Protein AF-A0A7J8DWG4-F1 (afdb_monomer_lite)

Sequence (152 aa):
MSLHNLVHSFLNGTNALPHSAANDPIFVVLHCFTDAIFDEWMKRFNPSVDAWPQELAPIGHNRMYNMVPFFPPVTNEEFFLTADQLGYSYVIDLPVEETPSWNTTLSVVMGMLVALIGLLVLLAFLQYRRLRKGYAPLMETHLSNKRYTEEA

Radius of gyration: 36.72 Å; chains: 1; bounding box: 81×75×96 Å

Foldseek 3Di:
DDQLQVVQVVVVPLLNDPVRNVVDVVVVVSVVVVVQVLLVVCVVPVDDLVVFAQDDDPPQRHQQHFRPPDPPTDGNVNVSDHVVVVPDHDPDDDDDPPPDVVVVVVVVVVVVVVVVVVVVVVVVVVVVVVVVVPDPDPPPPPPDPDDPDDDD

Structure (mmCIF, N/CA/C/O backbone):
data_AF-A0A7J8DWG4-F1
#
_entry.id   AF-A0A7J8DWG4-F1
#
loop_
_atom_site.group_PDB
_atom_site.id
_atom_site.type_symbol
_atom_site.label_atom_id
_atom_site.label_alt_id
_atom_site.label_comp_id
_atom_site.label_asym_id
_atom_site.label_entity_id
_atom_site.label_seq_id
_atom_site.pdbx_PDB_ins_code
_atom_site.Cartn_x
_atom_site.Cartn_y
_atom_site.Cartn_z
_atom_site.occupancy
_atom_site.B_iso_or_equiv
_atom_site.auth_seq_id
_atom_site.auth_comp_id
_atom_site.auth_asym_id
_atom_site.auth_atom_id
_atom_site.pdbx_PDB_model_num
ATOM 1 N N . MET A 1 1 ? 13.701 1.888 11.913 1.00 73.31 1 MET A N 1
ATOM 2 C CA . MET A 1 1 ? 13.154 1.318 10.660 1.00 73.31 1 MET A CA 1
ATOM 3 C C . MET A 1 1 ? 12.320 0.104 11.021 1.00 73.31 1 MET A C 1
ATOM 5 O O . MET A 1 1 ? 12.714 -0.612 11.932 1.00 73.31 1 MET A O 1
ATOM 9 N N . SER A 1 2 ? 11.175 -0.096 10.373 1.00 94.06 2 SER A N 1
ATOM 10 C CA . SER A 1 2 ? 10.258 -1.220 10.616 1.00 94.06 2 SER A CA 1
ATOM 11 C C . SER A 1 2 ? 9.744 -1.788 9.287 1.00 94.06 2 SER A C 1
ATOM 13 O O . SER A 1 2 ? 9.888 -1.140 8.247 1.00 94.06 2 SER A O 1
ATOM 15 N N . LEU A 1 3 ? 9.162 -2.993 9.340 1.00 95.88 3 LEU A N 1
ATOM 16 C CA . LEU A 1 3 ? 8.475 -3.671 8.229 1.00 95.88 3 LEU A CA 1
ATOM 17 C C . LEU A 1 3 ? 9.277 -3.624 6.910 1.00 95.88 3 LEU A C 1
ATOM 19 O O . LEU A 1 3 ? 10.446 -4.001 6.906 1.00 95.88 3 LEU A O 1
ATOM 23 N N . HIS A 1 4 ? 8.672 -3.144 5.820 1.00 97.62 4 HIS A N 1
ATOM 24 C CA . HIS A 1 4 ? 9.258 -3.013 4.479 1.00 97.62 4 HIS A CA 1
ATOM 25 C C . HIS A 1 4 ? 10.699 -2.478 4.497 1.00 97.62 4 HIS A C 1
ATOM 27 O O . HIS A 1 4 ? 11.628 -3.131 4.023 1.00 97.62 4 HIS A O 1
ATOM 33 N N . ASN A 1 5 ? 10.914 -1.321 5.132 1.00 96.94 5 ASN A N 1
ATOM 34 C CA . ASN A 1 5 ? 12.228 -0.676 5.161 1.00 96.94 5 ASN A CA 1
ATOM 35 C C . ASN A 1 5 ? 13.254 -1.487 5.964 1.00 96.94 5 ASN A C 1
ATOM 37 O O . ASN A 1 5 ? 14.436 -1.477 5.633 1.00 96.94 5 ASN A O 1
ATOM 41 N N . LEU A 1 6 ? 12.818 -2.195 7.014 1.00 97.50 6 LEU A N 1
ATOM 42 C CA . LEU A 1 6 ? 13.707 -3.065 7.783 1.00 97.50 6 LEU A CA 1
ATOM 43 C C . LEU A 1 6 ? 14.186 -4.252 6.942 1.00 97.50 6 LEU A C 1
ATOM 45 O O . LEU A 1 6 ? 15.366 -4.578 7.021 1.00 97.50 6 LEU A O 1
ATOM 49 N N . VAL A 1 7 ? 13.316 -4.865 6.132 1.00 97.31 7 VAL A N 1
ATOM 50 C CA . VAL A 1 7 ? 13.717 -5.989 5.269 1.00 97.31 7 VAL A CA 1
ATOM 51 C C . VAL A 1 7 ? 14.736 -5.532 4.224 1.00 97.31 7 VAL A C 1
ATOM 53 O O . VAL A 1 7 ? 15.788 -6.159 4.106 1.00 97.31 7 VAL A O 1
ATOM 56 N N . HIS A 1 8 ? 14.492 -4.398 3.557 1.00 97.75 8 HIS A N 1
ATOM 57 C CA . HIS A 1 8 ? 15.475 -3.793 2.648 1.00 97.75 8 HIS A CA 1
ATOM 58 C C . HIS A 1 8 ? 16.841 -3.598 3.326 1.00 97.75 8 HIS A C 1
ATOM 60 O O . HIS A 1 8 ? 17.872 -3.990 2.780 1.00 97.75 8 HIS A O 1
ATOM 66 N N . SER A 1 9 ? 16.871 -3.032 4.539 1.00 96.31 9 SER A N 1
ATOM 67 C CA . SER A 1 9 ? 18.123 -2.827 5.283 1.00 96.31 9 SER A CA 1
ATOM 68 C C . SER A 1 9 ? 18.771 -4.117 5.778 1.00 96.31 9 SER A C 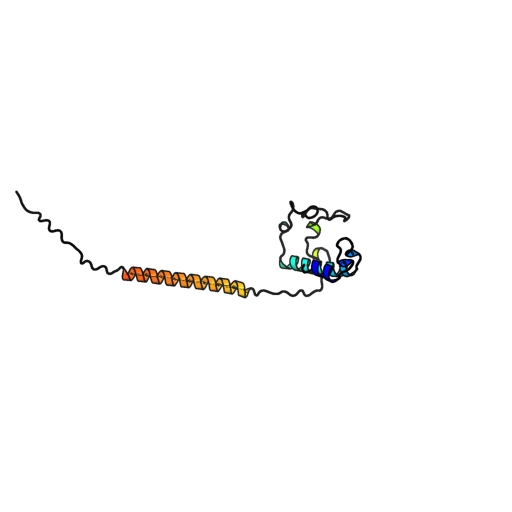1
ATOM 70 O O . SER A 1 9 ? 19.996 -4.199 5.806 1.00 96.31 9 SER A O 1
ATOM 72 N N . PHE A 1 10 ? 17.978 -5.120 6.159 1.00 96.81 10 PHE A N 1
ATOM 73 C CA . PHE A 1 10 ? 18.473 -6.406 6.652 1.00 96.81 10 PHE A CA 1
ATOM 74 C C . PHE A 1 10 ? 19.297 -7.146 5.594 1.00 96.81 10 PHE A C 1
ATOM 76 O O . PHE A 1 10 ? 20.321 -7.740 5.923 1.00 96.81 10 PHE A O 1
ATOM 83 N N . LEU A 1 11 ? 18.889 -7.061 4.325 1.00 95.88 11 LEU A N 1
ATOM 84 C CA . LEU A 1 11 ? 19.605 -7.684 3.209 1.00 95.88 11 LEU A CA 1
ATOM 85 C C . LEU A 1 11 ? 20.997 -7.073 2.978 1.00 95.88 11 LEU A C 1
ATOM 87 O O . LEU A 1 11 ? 21.849 -7.734 2.392 1.00 95.88 11 LEU A O 1
ATOM 91 N N . ASN A 1 12 ? 21.232 -5.844 3.461 1.00 93.19 12 ASN A N 1
ATOM 92 C CA . ASN A 1 12 ? 22.542 -5.187 3.520 1.00 93.19 12 ASN A CA 1
ATOM 93 C C . ASN A 1 12 ? 23.374 -5.338 2.226 1.00 93.19 12 ASN A C 1
ATOM 95 O O . ASN A 1 12 ? 24.512 -5.807 2.233 1.00 93.19 12 ASN A O 1
ATOM 99 N N . GLY A 1 13 ? 22.773 -4.955 1.100 1.00 93.94 13 GLY A N 1
ATOM 100 C CA . GLY A 1 13 ? 23.355 -5.078 -0.234 1.00 93.94 13 GLY A CA 1
ATOM 101 C C . GLY A 1 13 ? 22.617 -4.201 -1.240 1.00 93.94 13 GLY A C 1
ATOM 102 O O . GLY A 1 13 ? 22.081 -3.155 -0.879 1.00 93.94 13 GLY A O 1
ATOM 103 N N . THR A 1 14 ? 22.541 -4.636 -2.497 1.00 96.38 14 THR A N 1
ATOM 104 C CA . THR A 1 14 ? 21.837 -3.909 -3.569 1.00 96.38 14 THR A CA 1
ATOM 105 C C . THR A 1 14 ? 20.384 -3.589 -3.197 1.00 96.38 14 THR A C 1
ATOM 107 O O . THR A 1 14 ? 19.915 -2.481 -3.440 1.00 96.38 14 THR A O 1
ATOM 110 N N . ASN A 1 15 ? 19.706 -4.510 -2.505 1.00 96.19 15 ASN A N 1
ATOM 111 C CA 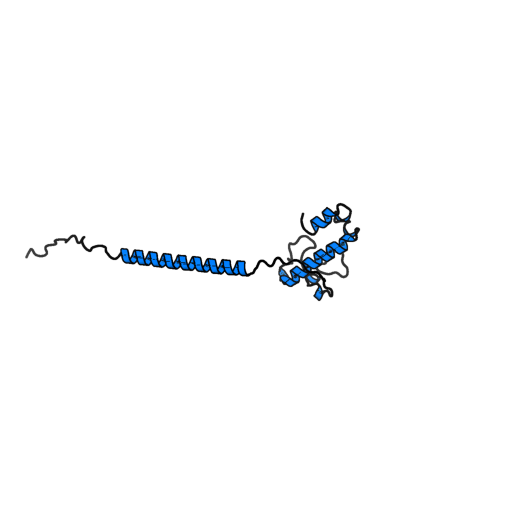. ASN A 1 15 ? 18.333 -4.340 -2.030 1.00 96.19 15 ASN A CA 1
ATOM 112 C C . ASN A 1 15 ? 18.155 -3.215 -0.981 1.00 96.19 15 ASN A C 1
ATOM 114 O O . ASN A 1 15 ? 17.068 -2.662 -0.851 1.00 96.19 15 ASN A O 1
ATOM 118 N N . ALA A 1 16 ? 19.218 -2.817 -0.272 1.00 96.38 16 ALA A N 1
ATOM 119 C CA . ALA A 1 16 ? 19.164 -1.751 0.733 1.00 96.38 16 ALA A CA 1
ATOM 120 C C . ALA A 1 16 ? 19.175 -0.334 0.126 1.00 96.38 16 ALA A C 1
ATOM 122 O O . ALA A 1 16 ? 18.946 0.647 0.837 1.00 96.38 16 ALA A O 1
ATOM 123 N N . LEU A 1 17 ? 19.458 -0.208 -1.175 1.00 97.25 17 LEU A N 1
ATOM 124 C CA . LEU A 1 17 ? 19.584 1.064 -1.879 1.00 97.25 17 LEU A CA 1
ATOM 125 C C . LEU A 1 17 ? 18.353 1.308 -2.770 1.00 97.25 17 LEU A C 1
ATOM 127 O O . LEU A 1 17 ? 18.179 0.591 -3.753 1.00 97.25 17 LEU A O 1
ATOM 131 N N . PRO A 1 18 ? 17.537 2.356 -2.532 1.00 96.19 18 PRO A N 1
ATOM 132 C CA . PRO A 1 18 ? 16.275 2.553 -3.259 1.00 96.19 18 PRO A CA 1
ATOM 133 C C . PRO A 1 18 ? 16.396 2.578 -4.791 1.00 96.19 18 PRO A C 1
ATOM 135 O O . PRO A 1 18 ? 15.523 2.085 -5.491 1.00 96.19 18 PRO A O 1
ATOM 138 N N . HIS A 1 19 ? 17.494 3.120 -5.326 1.00 97.00 19 HIS A N 1
ATOM 139 C CA . HIS A 1 19 ? 17.715 3.253 -6.771 1.00 97.00 19 HIS A CA 1
ATOM 140 C C . HIS A 1 19 ? 18.166 1.955 -7.460 1.00 97.00 19 HIS A C 1
ATOM 142 O O . HIS A 1 19 ? 18.215 1.907 -8.686 1.00 97.00 19 HIS A O 1
ATOM 148 N N . SER A 1 20 ? 18.566 0.934 -6.701 1.00 97.62 20 SER A N 1
ATOM 149 C CA . SER A 1 20 ? 19.044 -0.337 -7.252 1.00 97.62 20 SER A CA 1
ATOM 150 C C . SER A 1 20 ? 18.357 -1.553 -6.646 1.00 97.62 20 SER A C 1
ATOM 152 O O . SER A 1 20 ? 18.611 -2.660 -7.109 1.00 97.62 20 SER A O 1
ATOM 154 N N . ALA A 1 21 ? 17.445 -1.368 -5.688 1.00 98.12 21 ALA A N 1
ATOM 155 C CA . ALA A 1 21 ? 16.841 -2.465 -4.948 1.00 98.12 21 ALA A CA 1
ATOM 156 C C . ALA A 1 21 ? 16.169 -3.510 -5.848 1.00 98.12 21 ALA A C 1
ATOM 158 O O . ALA A 1 21 ? 16.337 -4.705 -5.622 1.00 98.12 21 ALA A O 1
ATOM 159 N N . ALA A 1 22 ? 15.506 -3.059 -6.915 1.00 97.69 22 ALA A N 1
ATOM 160 C CA . ALA A 1 22 ? 14.848 -3.917 -7.898 1.00 97.69 22 ALA A CA 1
ATOM 161 C C . ALA A 1 22 ? 15.802 -4.790 -8.743 1.00 97.69 22 ALA A C 1
ATOM 163 O O . ALA A 1 22 ? 15.336 -5.684 -9.444 1.00 97.69 22 ALA A O 1
ATOM 164 N N . ASN A 1 23 ? 17.124 -4.576 -8.677 1.00 98.12 23 ASN A N 1
ATOM 165 C CA . ASN A 1 23 ? 18.108 -5.461 -9.316 1.00 98.12 23 ASN A CA 1
ATOM 166 C C . ASN A 1 23 ? 18.300 -6.783 -8.551 1.00 98.12 23 ASN A C 1
ATOM 168 O O . ASN A 1 23 ? 18.871 -7.725 -9.097 1.00 98.12 23 ASN A O 1
ATOM 172 N N . ASP A 1 24 ? 17.864 -6.851 -7.291 1.00 98.12 24 ASP A N 1
ATOM 173 C CA . ASP A 1 24 ? 17.841 -8.078 -6.499 1.00 98.12 24 ASP A CA 1
ATOM 174 C C . ASP A 1 24 ? 16.444 -8.722 -6.606 1.00 98.12 24 ASP A C 1
ATOM 176 O O . ASP A 1 24 ? 15.460 -8.080 -6.232 1.00 98.12 24 ASP A O 1
ATOM 180 N N . PRO A 1 25 ? 16.309 -9.979 -7.076 1.00 97.62 25 PRO A N 1
ATOM 181 C CA . PRO A 1 25 ? 15.007 -10.624 -7.261 1.00 97.62 25 PRO A CA 1
ATOM 182 C C . PRO A 1 25 ? 14.193 -10.781 -5.967 1.00 97.62 25 PRO A C 1
ATOM 184 O O . PRO A 1 25 ? 12.971 -10.928 -6.040 1.00 97.62 25 PRO A O 1
ATOM 187 N N . ILE A 1 26 ? 14.820 -10.697 -4.785 1.00 97.94 26 ILE A N 1
ATOM 188 C CA . ILE A 1 26 ? 14.099 -10.666 -3.501 1.00 97.94 26 ILE A CA 1
ATOM 189 C C . ILE A 1 26 ? 13.140 -9.466 -3.436 1.00 97.94 26 ILE A C 1
ATOM 191 O O . ILE A 1 26 ? 12.101 -9.558 -2.782 1.00 97.94 26 ILE A O 1
ATOM 195 N N . PHE A 1 27 ? 13.426 -8.377 -4.163 1.00 98.50 27 PHE A N 1
ATOM 196 C CA . PHE A 1 27 ? 12.548 -7.212 -4.291 1.00 98.50 27 PHE A CA 1
ATOM 197 C C . PHE A 1 27 ? 11.122 -7.600 -4.689 1.00 98.50 27 PHE A C 1
ATOM 199 O O . PHE A 1 27 ? 10.169 -7.131 -4.076 1.00 98.50 27 PHE A O 1
ATOM 206 N N . VAL A 1 28 ? 10.968 -8.500 -5.666 1.00 98.44 28 VAL A N 1
ATOM 207 C CA . VAL A 1 28 ? 9.645 -8.918 -6.150 1.00 98.44 28 VAL A CA 1
ATOM 208 C C . VAL A 1 28 ? 8.867 -9.616 -5.039 1.00 98.44 28 VAL A C 1
ATOM 210 O O . VAL A 1 28 ? 7.737 -9.242 -4.752 1.00 98.44 28 VAL A O 1
ATOM 213 N N . VAL A 1 29 ? 9.486 -10.581 -4.355 1.00 97.94 29 VAL A N 1
ATOM 214 C CA . VAL A 1 29 ? 8.826 -11.339 -3.279 1.00 97.94 29 VAL A CA 1
ATOM 215 C C . VAL A 1 29 ? 8.483 -10.433 -2.094 1.00 97.94 29 VAL A C 1
ATOM 217 O O . VAL A 1 29 ? 7.386 -10.526 -1.542 1.00 97.94 29 VAL A O 1
ATOM 220 N N . LEU A 1 30 ? 9.388 -9.519 -1.731 1.00 98.06 30 LEU A N 1
ATOM 221 C CA . LEU A 1 30 ? 9.161 -8.535 -0.673 1.00 98.06 30 LEU A CA 1
ATOM 222 C C . LEU A 1 30 ? 7.982 -7.608 -0.998 1.00 98.06 30 LEU A C 1
ATOM 224 O O . LEU A 1 30 ? 7.125 -7.375 -0.140 1.00 98.06 30 LEU A O 1
ATOM 228 N N . HIS A 1 31 ? 7.912 -7.095 -2.227 1.00 98.50 31 HIS A N 1
ATOM 229 C CA . HIS A 1 31 ? 6.829 -6.202 -2.629 1.00 98.50 31 HIS A CA 1
ATOM 230 C C . HIS A 1 31 ? 5.500 -6.938 -2.831 1.00 98.50 31 HIS A C 1
ATOM 232 O O . HIS A 1 31 ? 4.476 -6.378 -2.462 1.00 98.50 31 HIS A O 1
ATOM 238 N N . CYS A 1 32 ? 5.492 -8.204 -3.268 1.00 98.25 32 CYS A N 1
ATOM 239 C CA . CYS A 1 32 ? 4.283 -9.038 -3.248 1.00 98.25 32 CYS A CA 1
ATOM 240 C C . CYS A 1 32 ? 3.755 -9.251 -1.820 1.00 98.25 32 CYS A C 1
ATOM 242 O O . CYS A 1 32 ? 2.557 -9.163 -1.586 1.00 98.25 32 CYS A O 1
ATOM 244 N N . PHE A 1 33 ? 4.631 -9.494 -0.838 1.00 97.94 33 PHE A N 1
ATOM 245 C CA . PHE A 1 33 ? 4.202 -9.615 0.560 1.00 97.94 33 PHE A CA 1
ATOM 246 C C . PHE A 1 33 ? 3.707 -8.277 1.135 1.00 97.94 33 PHE A C 1
ATOM 248 O O . PHE A 1 33 ? 2.745 -8.242 1.899 1.00 97.94 33 PHE A O 1
ATOM 255 N N . THR A 1 34 ? 4.338 -7.166 0.748 1.00 98.19 34 THR A N 1
ATOM 256 C CA . THR A 1 34 ? 3.884 -5.817 1.128 1.00 98.19 34 THR A CA 1
ATOM 257 C C . THR A 1 34 ? 2.504 -5.512 0.541 1.00 98.19 34 THR A C 1
ATOM 259 O O . THR A 1 34 ? 1.643 -4.995 1.248 1.00 98.19 34 THR A O 1
ATOM 262 N N . ASP A 1 35 ? 2.275 -5.887 -0.717 1.00 98.25 35 ASP A N 1
ATOM 263 C CA . ASP A 1 35 ? 0.982 -5.757 -1.386 1.00 98.25 35 ASP A CA 1
ATOM 264 C C . ASP A 1 35 ? -0.086 -6.672 -0.766 1.00 98.25 35 ASP A C 1
ATOM 266 O O . ASP A 1 35 ? -1.211 -6.239 -0.560 1.00 98.25 35 ASP A O 1
ATOM 270 N N . ALA A 1 36 ? 0.266 -7.889 -0.339 1.00 97.62 36 ALA A N 1
ATOM 271 C CA . ALA A 1 36 ? -0.659 -8.760 0.391 1.00 97.62 36 ALA A CA 1
ATOM 272 C C . ALA A 1 36 ? -1.138 -8.143 1.717 1.00 97.62 36 ALA A C 1
ATOM 274 O O . ALA A 1 36 ? -2.307 -8.266 2.078 1.00 97.62 36 ALA A O 1
ATOM 275 N N . ILE A 1 37 ? -0.253 -7.444 2.439 1.00 97.06 37 ILE A N 1
ATOM 276 C CA . ILE A 1 37 ? -0.635 -6.686 3.641 1.00 97.06 37 ILE A CA 1
ATOM 277 C C . ILE A 1 37 ? -1.563 -5.519 3.274 1.00 97.06 37 ILE A C 1
ATOM 279 O O . ILE A 1 37 ? -2.518 -5.251 4.005 1.00 97.06 37 ILE A O 1
ATOM 283 N N . PHE A 1 38 ? -1.291 -4.825 2.165 1.00 96.88 38 PHE A N 1
ATOM 284 C CA . PHE A 1 38 ? -2.137 -3.737 1.677 1.00 96.88 38 PHE A CA 1
ATOM 285 C C . PHE A 1 38 ? -3.534 -4.233 1.272 1.00 96.88 38 PHE A C 1
ATOM 287 O O . PHE A 1 38 ? -4.525 -3.666 1.725 1.00 96.88 38 PHE A O 1
ATOM 294 N N . ASP A 1 39 ? -3.627 -5.331 0.524 1.00 97.56 39 ASP A N 1
ATOM 295 C CA . ASP A 1 39 ? -4.887 -5.973 0.135 1.00 97.56 39 ASP A CA 1
ATOM 296 C C . ASP A 1 39 ? -5.705 -6.425 1.357 1.00 97.56 39 ASP A C 1
ATOM 298 O O . ASP A 1 39 ? -6.900 -6.144 1.462 1.00 97.56 39 ASP A O 1
ATOM 302 N N . GLU A 1 40 ? -5.060 -7.046 2.348 1.00 96.06 40 GLU A N 1
ATOM 303 C CA . GLU A 1 40 ? -5.718 -7.408 3.607 1.00 96.06 40 GLU A CA 1
ATOM 304 C C . GLU A 1 40 ? -6.215 -6.182 4.382 1.00 96.06 40 GLU A C 1
ATOM 306 O O . GLU A 1 40 ? -7.308 -6.205 4.952 1.00 96.06 40 GLU A O 1
ATOM 311 N N . TRP A 1 41 ? -5.462 -5.080 4.382 1.00 95.38 41 TRP A N 1
ATOM 312 C CA . TRP A 1 41 ? -5.924 -3.819 4.960 1.00 95.38 41 TRP A CA 1
ATOM 313 C C . TRP A 1 41 ? -7.136 -3.256 4.199 1.00 95.38 41 TRP A C 1
ATOM 315 O O . TRP A 1 41 ? -8.132 -2.893 4.832 1.00 95.38 41 TRP A O 1
ATOM 325 N N . MET A 1 42 ? -7.104 -3.255 2.865 1.00 95.75 42 MET A N 1
ATOM 326 C CA . MET A 1 42 ? -8.223 -2.815 2.024 1.00 95.75 42 MET A CA 1
ATOM 327 C C . MET A 1 42 ? -9.492 -3.623 2.321 1.00 95.75 42 MET A C 1
ATOM 329 O O . MET A 1 42 ? -10.544 -3.038 2.583 1.00 95.75 42 MET A O 1
ATOM 333 N N . LYS A 1 43 ? -9.389 -4.956 2.382 1.00 94.75 43 LYS A N 1
ATOM 334 C CA . LYS A 1 43 ? -10.513 -5.858 2.692 1.00 94.75 43 LYS A CA 1
ATOM 335 C C . LYS A 1 43 ? -11.079 -5.651 4.096 1.00 94.75 43 LYS A C 1
ATOM 337 O O . LYS A 1 43 ? -12.295 -5.681 4.279 1.00 94.75 43 LYS A O 1
ATOM 342 N N . ARG A 1 44 ? -10.214 -5.451 5.095 1.00 93.75 44 ARG A N 1
ATOM 343 C CA . ARG A 1 44 ? -10.628 -5.311 6.504 1.00 93.75 44 ARG A CA 1
ATOM 344 C C . ARG A 1 44 ? -11.278 -3.970 6.799 1.00 93.75 44 ARG A C 1
ATOM 346 O O . ARG A 1 44 ? -12.234 -3.917 7.569 1.00 93.75 44 ARG A O 1
ATOM 353 N N . PHE A 1 45 ? -10.730 -2.894 6.245 1.00 94.31 45 PHE A N 1
ATOM 354 C CA . PHE A 1 45 ? -11.135 -1.539 6.611 1.00 94.31 45 PHE A CA 1
ATOM 355 C C . PHE A 1 45 ? -12.046 -0.878 5.582 1.00 94.31 45 PHE A C 1
ATOM 357 O O . PHE A 1 45 ? -12.729 0.075 5.951 1.00 94.31 45 PHE A O 1
ATOM 364 N N . ASN A 1 46 ? -12.075 -1.374 4.338 1.00 94.81 46 ASN A N 1
ATOM 365 C CA . ASN A 1 46 ? -12.838 -0.809 3.223 1.00 94.81 46 ASN A CA 1
ATOM 366 C C . ASN A 1 46 ? -12.790 0.734 3.220 1.00 94.81 46 ASN A C 1
ATOM 368 O O . ASN A 1 46 ? -13.819 1.395 3.413 1.00 94.81 46 ASN A O 1
ATOM 372 N N . PRO A 1 47 ? -11.580 1.316 3.141 1.00 95.44 47 PRO A N 1
ATOM 373 C CA . PRO A 1 47 ? -11.387 2.748 3.314 1.00 95.44 47 PRO A CA 1
ATOM 374 C C . PRO A 1 47 ? -12.175 3.536 2.266 1.00 95.44 47 PRO A C 1
ATOM 376 O O . PRO A 1 47 ? -12.261 3.149 1.103 1.00 95.44 47 PRO A O 1
ATOM 379 N N . SER A 1 48 ? -12.700 4.697 2.664 1.00 93.50 48 SER A N 1
ATOM 380 C CA . SER A 1 48 ? -13.187 5.664 1.679 1.00 93.50 48 SER A CA 1
ATOM 381 C C . SER A 1 48 ? -12.033 6.095 0.778 1.00 93.50 48 SER A C 1
ATOM 383 O O . SER A 1 48 ? -10.906 6.274 1.242 1.00 93.50 48 SER A O 1
ATOM 385 N N . VAL A 1 49 ? -12.335 6.354 -0.490 1.00 89.00 49 VAL A N 1
ATOM 386 C CA . VAL A 1 49 ? -11.388 6.890 -1.474 1.00 89.00 49 VAL A CA 1
ATOM 387 C C . VAL A 1 49 ? -10.797 8.233 -1.009 1.00 89.00 49 VAL A C 1
ATOM 389 O O . VAL A 1 49 ? -9.674 8.585 -1.368 1.00 89.00 49 VAL A O 1
ATOM 392 N N . ASP A 1 50 ? -11.502 8.968 -0.143 1.00 91.00 50 ASP A N 1
ATOM 393 C CA . ASP A 1 50 ? -11.031 10.221 0.471 1.00 91.00 50 ASP A CA 1
ATOM 394 C C . ASP A 1 50 ? -9.974 10.031 1.568 1.00 91.00 50 ASP A C 1
ATOM 396 O O . ASP A 1 50 ? -9.380 11.007 2.025 1.00 91.00 50 ASP A O 1
ATOM 400 N N . ALA A 1 51 ? -9.690 8.789 1.975 1.00 91.31 51 ALA A N 1
ATOM 401 C CA . ALA A 1 51 ? -8.532 8.491 2.816 1.00 91.31 51 ALA A CA 1
ATOM 402 C C . ALA A 1 51 ? -7.208 8.796 2.088 1.00 91.31 51 ALA A C 1
ATOM 404 O O . ALA A 1 51 ? -6.200 9.066 2.744 1.00 91.31 51 ALA A O 1
ATOM 405 N N . TRP A 1 52 ? -7.213 8.792 0.747 1.00 94.75 52 TRP A N 1
ATOM 406 C CA . TRP A 1 52 ? -6.091 9.238 -0.074 1.00 94.75 52 TRP A CA 1
ATOM 407 C C . TRP A 1 52 ? -6.281 10.711 -0.474 1.00 94.75 52 TRP A C 1
ATOM 409 O O . TRP A 1 52 ? -7.234 11.033 -1.189 1.00 94.75 52 TRP A O 1
ATOM 419 N N . PRO A 1 53 ? -5.380 11.630 -0.072 1.00 96.31 53 PRO A N 1
ATOM 420 C CA . PRO A 1 53 ? -5.514 13.046 -0.397 1.00 96.31 53 PRO A CA 1
ATOM 421 C C . PRO A 1 53 ? -5.465 13.310 -1.909 1.00 96.31 53 PRO A C 1
ATOM 423 O O . PRO A 1 53 ? -4.561 12.866 -2.623 1.00 96.31 53 PRO A O 1
ATOM 426 N N . GLN A 1 54 ? -6.423 14.099 -2.393 1.00 96.25 54 GLN A N 1
ATOM 427 C CA . GLN A 1 54 ? -6.468 14.555 -3.783 1.00 96.25 54 GLN A CA 1
ATOM 428 C C . GLN A 1 54 ? -5.461 15.677 -4.083 1.00 96.25 54 GLN A C 1
ATOM 430 O O . GLN A 1 54 ? -5.071 15.867 -5.235 1.00 96.25 54 GLN A O 1
ATOM 435 N N . GLU A 1 55 ? -5.018 16.407 -3.065 1.00 96.56 55 GLU A N 1
ATOM 436 C CA . GLU A 1 55 ? -4.072 17.512 -3.186 1.00 96.56 55 GLU A CA 1
ATOM 437 C C . GLU A 1 55 ? -3.186 17.629 -1.942 1.00 96.56 55 GLU A C 1
ATOM 439 O O . GLU A 1 55 ? -3.442 16.992 -0.922 1.00 96.56 55 GLU A O 1
ATOM 444 N N . LEU A 1 56 ? -2.138 18.454 -2.038 1.00 96.75 56 LEU A N 1
ATOM 445 C CA . LEU A 1 56 ? -1.181 18.743 -0.961 1.00 96.75 56 LEU A CA 1
ATOM 446 C C . LEU A 1 56 ? -0.355 17.540 -0.461 1.00 96.75 56 LEU A C 1
ATOM 448 O O . LEU A 1 56 ? 0.383 17.680 0.515 1.00 96.75 56 LEU A O 1
ATOM 452 N N . ALA A 1 57 ? -0.402 16.389 -1.138 1.00 97.38 57 ALA A N 1
ATOM 453 C CA . ALA A 1 57 ? 0.591 15.341 -0.939 1.00 97.38 57 ALA A CA 1
ATOM 454 C C . ALA A 1 57 ? 1.930 15.757 -1.585 1.00 97.38 57 ALA A C 1
ATOM 456 O O . ALA A 1 57 ? 1.966 16.646 -2.448 1.00 97.38 57 ALA A O 1
ATOM 457 N N . PRO A 1 58 ? 3.054 15.120 -1.210 1.00 98.25 58 PRO A N 1
ATOM 458 C CA . PRO A 1 58 ? 4.302 15.267 -1.948 1.00 98.25 58 PRO A CA 1
ATOM 459 C C . PRO A 1 58 ? 4.098 15.023 -3.451 1.00 98.25 58 PRO A C 1
ATOM 461 O O . PRO A 1 58 ? 3.225 14.255 -3.860 1.00 98.25 58 PRO A O 1
ATOM 464 N N . ILE A 1 59 ? 4.913 15.665 -4.289 1.00 97.94 59 ILE A N 1
ATOM 465 C CA . ILE A 1 59 ? 4.808 15.537 -5.749 1.00 97.94 59 ILE A CA 1
ATOM 466 C C . ILE A 1 59 ? 4.748 14.058 -6.179 1.00 97.94 59 ILE A C 1
ATOM 468 O O . ILE A 1 59 ? 5.488 13.220 -5.664 1.00 97.94 59 ILE A O 1
ATOM 472 N N . GLY A 1 60 ? 3.818 13.731 -7.081 1.00 97.25 60 GLY A N 1
ATOM 473 C CA . GLY A 1 60 ? 3.562 12.361 -7.544 1.00 97.25 60 GLY A CA 1
ATOM 474 C C . GLY A 1 60 ? 2.648 11.509 -6.650 1.00 97.25 60 GLY A C 1
ATOM 475 O O . GLY A 1 60 ? 2.249 10.433 -7.079 1.00 97.25 60 GLY A O 1
ATOM 476 N N . HIS A 1 61 ? 2.273 11.976 -5.452 1.00 98.06 61 HIS A N 1
ATOM 477 C CA . HIS A 1 61 ? 1.533 11.166 -4.473 1.00 98.06 61 HIS A CA 1
ATOM 478 C C . HIS A 1 61 ? 0.060 11.559 -4.298 1.00 98.06 61 HIS A C 1
ATOM 480 O O . HIS A 1 61 ? -0.629 10.925 -3.500 1.00 98.06 61 HIS A O 1
ATOM 486 N N . ASN A 1 62 ? -0.460 12.583 -4.992 1.00 97.94 62 ASN A N 1
ATOM 487 C CA . ASN A 1 62 ? -1.900 12.839 -4.897 1.00 97.94 62 ASN A CA 1
ATOM 488 C C . ASN A 1 62 ? -2.684 11.708 -5.574 1.00 97.94 62 ASN A C 1
ATOM 490 O O . ASN A 1 62 ? -2.237 11.152 -6.579 1.00 97.94 62 ASN A O 1
ATOM 494 N N . ARG A 1 63 ? -3.898 11.450 -5.089 1.00 97.50 63 ARG A N 1
ATOM 495 C CA . ARG A 1 63 ? -4.806 10.411 -5.598 1.00 97.50 63 ARG A CA 1
ATOM 496 C C . ARG A 1 63 ? -4.964 10.398 -7.129 1.00 97.50 63 ARG A C 1
ATOM 498 O O . ARG A 1 63 ? -4.950 9.340 -7.742 1.00 97.50 63 ARG A O 1
ATOM 505 N N . MET A 1 64 ? -5.040 11.574 -7.756 1.00 97.69 64 MET A N 1
ATOM 506 C CA . MET A 1 64 ? -5.255 11.705 -9.207 1.00 97.69 64 MET A CA 1
ATOM 507 C C . MET A 1 64 ? -3.963 11.846 -10.030 1.00 97.69 64 MET A C 1
ATOM 509 O O . MET A 1 64 ? -4.029 12.121 -11.227 1.00 97.69 64 MET A O 1
ATOM 513 N N . TYR A 1 65 ? -2.777 11.728 -9.420 1.00 97.94 65 TYR A N 1
ATOM 514 C CA . TYR A 1 65 ? -1.528 11.744 -10.188 1.00 97.94 65 TYR A CA 1
ATOM 515 C C . TYR A 1 65 ? -1.363 10.440 -10.959 1.00 97.94 65 TYR A C 1
ATOM 517 O O . TYR A 1 65 ? -1.560 9.362 -10.402 1.00 97.94 65 TYR A O 1
ATOM 525 N N . ASN A 1 66 ? -0.910 10.553 -12.209 1.00 98.50 66 ASN A N 1
ATOM 526 C CA . ASN A 1 66 ? -0.394 9.408 -12.942 1.00 98.50 66 ASN A CA 1
ATOM 527 C C . ASN A 1 66 ? 0.887 8.910 -12.266 1.00 98.50 66 ASN A C 1
ATOM 529 O O . ASN A 1 66 ? 1.816 9.696 -12.046 1.00 98.50 66 ASN A O 1
ATOM 533 N N . MET A 1 67 ? 0.949 7.617 -11.966 1.00 98.25 67 MET A N 1
ATOM 534 C CA . MET A 1 67 ? 2.130 6.977 -11.405 1.00 98.25 67 MET A CA 1
ATOM 535 C C . MET A 1 67 ? 3.260 6.978 -12.438 1.00 98.25 67 MET A C 1
ATOM 537 O O . MET A 1 67 ? 3.179 6.368 -13.505 1.00 98.25 67 MET A O 1
ATOM 541 N N . VAL A 1 68 ? 4.337 7.691 -12.125 1.00 97.81 68 VAL A N 1
ATOM 542 C CA . VAL A 1 68 ? 5.494 7.823 -13.013 1.00 97.81 68 VAL A CA 1
ATOM 543 C C . VAL A 1 68 ? 6.400 6.593 -12.869 1.00 97.81 68 VAL A C 1
ATOM 545 O O . VAL A 1 68 ? 6.690 6.212 -11.736 1.00 97.81 68 VAL A O 1
ATOM 548 N N . PRO A 1 69 ? 6.934 6.012 -13.963 1.00 97.50 69 PRO A N 1
ATOM 549 C CA . PRO A 1 69 ? 6.794 6.397 -15.373 1.00 97.50 69 PRO A CA 1
ATOM 550 C C . PRO A 1 69 ? 5.896 5.437 -16.185 1.00 97.50 69 PRO A C 1
ATOM 552 O O . PRO A 1 69 ? 6.229 5.120 -17.327 1.00 97.50 69 PRO A O 1
ATOM 555 N N . PHE A 1 70 ? 4.803 4.920 -15.617 1.00 98.00 70 PHE A N 1
ATOM 556 C CA . PHE A 1 70 ? 3.989 3.908 -16.300 1.00 98.00 70 PHE A CA 1
ATOM 557 C C . PHE A 1 70 ? 3.295 4.445 -17.565 1.00 98.00 70 PHE A C 1
ATOM 559 O O . PHE A 1 70 ? 2.935 5.622 -17.654 1.00 98.00 70 PHE A O 1
ATOM 566 N N . PHE A 1 71 ? 3.118 3.560 -18.555 1.00 97.31 71 PHE A N 1
ATOM 567 C CA . PHE A 1 71 ? 2.420 3.839 -19.810 1.00 97.31 71 PHE A CA 1
ATOM 568 C C . PHE A 1 71 ? 1.540 2.636 -20.227 1.00 97.31 71 PHE A C 1
ATOM 570 O O . PHE A 1 71 ? 2.062 1.519 -20.254 1.00 97.31 71 PHE A O 1
ATOM 577 N N . PRO A 1 72 ? 0.255 2.822 -20.601 1.00 97.38 72 PRO A N 1
ATOM 578 C CA . PRO A 1 72 ? -0.472 4.095 -20.645 1.00 97.38 72 PRO A CA 1
ATOM 579 C C . PRO A 1 72 ? -0.563 4.755 -19.257 1.00 97.38 72 PRO A C 1
ATOM 581 O O . PRO A 1 72 ? -0.315 4.081 -18.257 1.00 97.38 72 PRO A O 1
ATOM 584 N N . PRO A 1 73 ? -0.829 6.073 -19.179 1.00 98.25 73 PRO A N 1
ATOM 585 C CA . PRO A 1 73 ? -0.936 6.754 -17.896 1.00 98.25 73 PRO A CA 1
ATOM 586 C C . PRO A 1 73 ? -2.005 6.094 -17.026 1.00 98.25 73 PRO A C 1
ATOM 588 O O . PRO A 1 73 ? -3.126 5.896 -17.488 1.00 98.25 73 PRO A O 1
ATOM 591 N N . VAL A 1 74 ? -1.628 5.767 -15.793 1.00 98.19 74 VAL A N 1
ATOM 592 C CA . VAL A 1 74 ? -2.499 5.172 -14.776 1.00 98.19 74 VAL A CA 1
ATOM 593 C C . VAL A 1 74 ? -2.371 5.967 -13.490 1.00 98.19 74 VAL A C 1
ATOM 595 O O . VAL A 1 74 ? -1.259 6.305 -13.071 1.00 98.19 74 VAL A O 1
ATOM 598 N N . THR A 1 75 ? -3.496 6.296 -12.878 1.00 97.81 75 THR A N 1
ATOM 599 C CA . THR A 1 75 ? -3.560 7.074 -11.641 1.00 97.81 75 THR A CA 1
ATOM 600 C C . THR A 1 75 ? -3.350 6.204 -10.403 1.00 97.81 75 THR A C 1
ATOM 602 O O . THR A 1 75 ? -3.517 4.987 -10.442 1.00 97.81 75 THR A O 1
ATOM 605 N N . ASN A 1 76 ? -2.997 6.832 -9.278 1.00 97.25 76 ASN A N 1
ATOM 606 C CA . ASN A 1 76 ? -2.961 6.149 -7.982 1.00 97.25 76 ASN A CA 1
ATOM 607 C C . ASN A 1 76 ? -4.339 5.559 -7.600 1.00 97.25 76 ASN A C 1
ATOM 609 O O . ASN A 1 76 ? -4.408 4.460 -7.056 1.00 97.25 76 ASN A O 1
ATOM 613 N N . GLU A 1 77 ? -5.431 6.270 -7.911 1.00 96.50 77 GLU A N 1
ATOM 614 C CA . GLU A 1 77 ? -6.813 5.839 -7.643 1.00 96.50 77 GLU A CA 1
ATOM 615 C C . GLU A 1 77 ? -7.163 4.498 -8.302 1.00 96.50 77 GLU A C 1
ATOM 617 O O . GLU A 1 77 ? -7.797 3.656 -7.670 1.00 96.50 77 GLU A O 1
ATOM 622 N N . GLU A 1 78 ? -6.694 4.260 -9.529 1.00 96.81 78 GLU A N 1
ATOM 623 C CA . GLU A 1 78 ? -6.940 3.010 -10.268 1.00 96.81 78 GLU A CA 1
ATOM 624 C C . GLU A 1 78 ? -6.346 1.767 -9.587 1.00 96.81 78 GLU A C 1
ATOM 626 O O . GLU A 1 78 ? -6.793 0.654 -9.855 1.00 96.81 78 GLU A O 1
ATOM 631 N N . PHE A 1 79 ? -5.371 1.946 -8.692 1.00 95.75 79 PHE A N 1
ATOM 632 C CA . PHE A 1 79 ? -4.749 0.870 -7.914 1.00 95.75 79 PHE A CA 1
ATOM 633 C C . PHE A 1 79 ? -5.152 0.888 -6.434 1.00 95.75 79 PHE A C 1
ATOM 635 O O . PHE A 1 79 ? -4.698 0.045 -5.662 1.00 95.75 79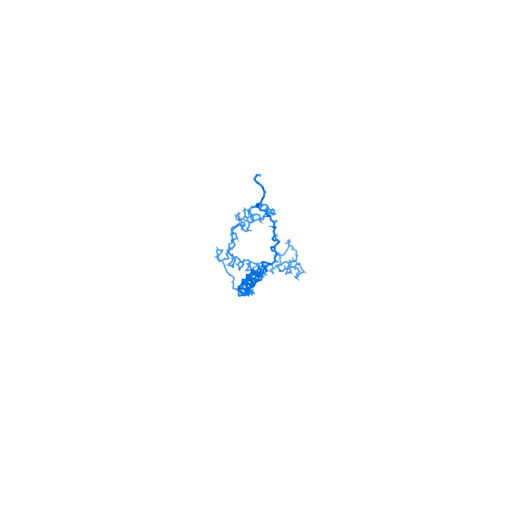 PHE A O 1
ATOM 642 N N . PHE A 1 80 ? -6.040 1.799 -6.023 1.00 96.31 80 PHE A N 1
ATOM 643 C CA . PHE A 1 80 ? -6.627 1.802 -4.682 1.00 96.31 80 PHE A CA 1
ATOM 644 C C . PHE A 1 80 ? -7.857 0.882 -4.624 1.00 96.31 80 PHE A C 1
ATOM 646 O O . PHE A 1 80 ? -8.961 1.290 -4.263 1.00 96.31 80 PHE A O 1
ATOM 653 N N . LEU A 1 81 ? -7.648 -0.371 -5.025 1.00 95.94 81 LEU A N 1
ATOM 654 C CA . LEU A 1 81 ? -8.650 -1.428 -5.148 1.00 95.94 81 LEU A CA 1
ATOM 655 C C . LEU A 1 81 ? -8.166 -2.684 -4.417 1.00 95.94 81 LEU A C 1
ATOM 657 O O . LEU A 1 81 ? -6.973 -2.835 -4.150 1.00 95.94 81 LEU A O 1
ATOM 661 N N . THR A 1 82 ? -9.081 -3.595 -4.096 1.00 97.50 82 THR A N 1
ATOM 662 C CA . THR A 1 82 ? -8.688 -4.917 -3.595 1.00 97.50 82 THR A CA 1
ATOM 663 C C . THR A 1 82 ? -8.100 -5.762 -4.732 1.00 97.50 82 THR A C 1
ATOM 665 O O . THR A 1 82 ? -8.446 -5.588 -5.905 1.00 97.50 82 THR A O 1
ATOM 668 N N . ALA A 1 83 ? -7.199 -6.691 -4.406 1.00 97.56 83 ALA A N 1
ATOM 669 C CA . ALA A 1 83 ? -6.462 -7.486 -5.393 1.00 97.56 83 ALA A CA 1
ATOM 670 C C . ALA A 1 83 ? -7.385 -8.276 -6.343 1.00 97.56 83 ALA A C 1
ATOM 672 O O . ALA A 1 83 ? -7.087 -8.434 -7.529 1.00 97.56 83 ALA A O 1
ATOM 673 N N . ASP A 1 84 ? -8.543 -8.722 -5.854 1.00 97.31 84 ASP A N 1
ATOM 674 C CA . ASP A 1 84 ? -9.544 -9.450 -6.637 1.00 97.31 84 ASP A CA 1
ATOM 675 C C . ASP A 1 84 ? -10.177 -8.583 -7.733 1.00 97.31 84 ASP A C 1
ATOM 677 O O . ASP A 1 84 ? -10.436 -9.082 -8.830 1.00 97.31 84 ASP A O 1
ATOM 681 N N . GLN A 1 85 ? -10.341 -7.278 -7.495 1.00 97.62 85 GLN A N 1
ATOM 682 C CA . GLN A 1 85 ? -10.792 -6.325 -8.518 1.00 97.62 85 GLN A CA 1
ATOM 683 C C . GLN A 1 85 ? -9.740 -6.115 -9.615 1.00 97.62 85 GLN A C 1
ATOM 685 O O . GLN A 1 85 ? -10.086 -5.766 -10.743 1.00 97.62 85 GLN A O 1
ATOM 690 N N . LEU A 1 86 ? -8.470 -6.370 -9.297 1.00 97.88 86 LEU A N 1
ATOM 691 C CA . LEU A 1 86 ? -7.344 -6.338 -10.230 1.00 97.88 86 LEU A CA 1
ATOM 692 C C . LEU A 1 86 ? -7.066 -7.712 -10.872 1.00 97.88 86 LEU A C 1
ATOM 694 O O . LEU A 1 86 ? -6.178 -7.833 -11.717 1.00 97.88 86 LEU A O 1
ATOM 698 N N . GLY A 1 87 ? -7.833 -8.748 -10.514 1.00 98.19 87 GLY A N 1
ATOM 699 C CA . GLY A 1 87 ? -7.764 -10.075 -11.127 1.00 98.19 87 GLY A CA 1
ATOM 700 C C . GLY A 1 87 ? -6.754 -11.039 -10.500 1.00 98.19 87 GLY A C 1
ATOM 701 O O . GLY A 1 87 ? -6.403 -12.034 -11.139 1.00 98.19 87 GLY A O 1
ATOM 702 N N . TYR A 1 88 ? -6.289 -10.786 -9.273 1.00 98.19 88 TYR A N 1
ATOM 703 C CA . TYR A 1 88 ? -5.402 -11.699 -8.544 1.00 98.19 88 TYR A CA 1
ATOM 704 C C . TYR A 1 88 ? -5.781 -11.833 -7.061 1.00 98.19 88 TYR A C 1
ATOM 706 O O . TYR A 1 88 ? -6.655 -11.146 -6.549 1.00 98.19 88 TYR A O 1
ATOM 714 N N . SER A 1 89 ? -5.163 -12.780 -6.355 1.00 97.62 89 SER A N 1
ATOM 715 C CA . SER A 1 89 ? -5.401 -12.988 -4.922 1.00 97.62 89 SER A CA 1
ATOM 716 C C . SER A 1 89 ? -4.191 -13.621 -4.251 1.00 97.62 89 SER A C 1
ATOM 718 O O . SER A 1 89 ? -3.502 -14.436 -4.870 1.00 97.62 89 SER A O 1
ATOM 720 N N . TYR A 1 90 ? -3.989 -13.329 -2.969 1.00 97.38 90 TYR A N 1
ATOM 721 C CA . TYR A 1 90 ? -2.950 -13.959 -2.161 1.00 97.38 90 TYR A CA 1
ATOM 722 C C . TYR A 1 90 ? -3.482 -15.158 -1.379 1.00 97.38 90 TYR A C 1
ATOM 724 O O . TYR A 1 90 ? -4.517 -15.082 -0.724 1.00 97.38 90 TYR A O 1
ATOM 732 N N . VAL A 1 91 ? -2.737 -16.265 -1.416 1.00 96.12 91 VAL A N 1
ATOM 733 C CA . VAL A 1 91 ? -2.965 -17.427 -0.548 1.00 96.12 91 VAL A CA 1
ATOM 734 C C . VAL A 1 91 ? -2.031 -17.291 0.648 1.00 96.12 91 VAL A C 1
ATOM 736 O O . VAL A 1 91 ? -0.909 -17.797 0.634 1.00 96.12 91 VAL A O 1
ATOM 739 N N . ILE A 1 92 ? -2.465 -16.519 1.642 1.00 92.38 92 ILE A N 1
ATOM 740 C CA . ILE A 1 92 ? -1.680 -16.229 2.838 1.00 92.38 92 ILE A CA 1
ATOM 741 C C . ILE A 1 92 ? -2.578 -16.043 4.059 1.00 92.38 92 ILE A C 1
ATOM 743 O O . ILE A 1 92 ? -3.583 -15.343 3.994 1.00 92.38 92 ILE A O 1
ATOM 747 N N . ASP A 1 93 ? -2.168 -16.622 5.184 1.00 91.31 93 ASP A N 1
ATOM 748 C CA . ASP A 1 93 ? -2.805 -16.400 6.479 1.00 91.31 93 ASP A CA 1
ATOM 749 C C . ASP A 1 93 ? -2.008 -15.340 7.248 1.00 91.31 93 ASP A C 1
ATOM 751 O O . ASP A 1 93 ? -0.948 -15.624 7.817 1.00 91.31 93 ASP A O 1
ATOM 755 N N . LEU A 1 94 ? -2.488 -14.093 7.246 1.00 88.81 94 LEU A N 1
ATOM 756 C CA . LEU A 1 94 ? -1.879 -13.036 8.054 1.00 88.81 94 LEU A CA 1
ATOM 757 C C . LEU A 1 94 ? -2.383 -13.121 9.500 1.00 88.81 94 LEU A C 1
ATOM 759 O O . LEU A 1 94 ? -3.599 -13.117 9.712 1.00 88.81 94 LEU A O 1
ATOM 763 N N . PRO A 1 95 ? -1.486 -13.133 10.505 1.00 84.12 95 PRO A N 1
ATOM 764 C CA . PRO A 1 95 ? -1.893 -13.187 11.900 1.00 84.12 95 PRO A CA 1
ATOM 765 C C . PRO A 1 95 ? -2.739 -11.957 12.233 1.00 84.12 95 PRO A C 1
ATOM 767 O O . PRO A 1 95 ? -2.285 -10.816 12.134 1.00 84.12 95 PRO A O 1
ATOM 770 N N . VAL A 1 96 ? -3.990 -12.196 12.617 1.00 71.00 96 VAL A N 1
ATOM 771 C CA . VAL A 1 96 ? -4.883 -11.163 13.133 1.00 71.00 96 VAL A CA 1
ATOM 772 C C . VAL A 1 96 ? -4.812 -11.247 14.640 1.00 71.00 96 VAL A C 1
ATOM 774 O O . VAL A 1 96 ? -5.328 -12.186 15.242 1.00 71.00 96 VAL A O 1
ATOM 777 N N . GLU A 1 97 ? -4.156 -10.276 15.264 1.00 66.88 97 GLU A N 1
ATOM 778 C CA . GLU A 1 97 ? -4.364 -10.058 16.687 1.00 66.88 97 GLU A CA 1
ATOM 779 C C . GLU A 1 97 ? -5.760 -9.442 16.823 1.00 66.88 97 GLU A C 1
ATOM 781 O O . GLU A 1 97 ? -5.942 -8.226 16.773 1.00 66.88 97 GLU A O 1
ATOM 786 N N . GLU A 1 98 ? -6.781 -10.300 16.870 1.00 60.84 98 GLU A N 1
ATOM 787 C CA . GLU A 1 98 ? -8.134 -9.876 17.191 1.00 60.84 98 GLU A CA 1
ATOM 788 C C . GLU A 1 98 ? -8.089 -9.330 18.613 1.00 60.84 98 GLU A C 1
ATOM 790 O O . GLU A 1 98 ? -8.153 -10.090 19.578 1.00 60.84 98 GLU A O 1
ATOM 795 N N . THR A 1 99 ? -7.942 -8.010 18.776 1.00 57.56 99 THR A N 1
ATOM 796 C CA . THR A 1 99 ? -8.226 -7.392 20.069 1.00 57.56 99 THR A CA 1
ATOM 797 C C . THR A 1 99 ? -9.675 -7.733 20.359 1.00 57.56 99 THR A C 1
ATOM 799 O O . THR A 1 99 ? -10.552 -7.269 19.618 1.00 57.56 99 THR A O 1
ATOM 802 N N . PRO A 1 100 ? -9.961 -8.571 21.362 1.00 59.06 100 PRO A N 1
ATOM 803 C CA . PRO A 1 100 ? -11.296 -9.101 21.472 1.00 59.06 100 PRO A CA 1
ATOM 804 C C . PRO A 1 100 ? -12.267 -7.947 21.705 1.00 59.06 100 PRO A C 1
ATOM 806 O O . PRO A 1 100 ? -12.084 -7.156 22.634 1.00 59.06 100 PRO A O 1
ATOM 809 N N . SER A 1 101 ? -13.300 -7.837 20.870 1.00 63.34 101 SER A N 1
ATOM 810 C CA . SER A 1 101 ? -14.314 -6.776 20.973 1.00 63.34 101 SER A CA 1
ATOM 811 C C . SER A 1 101 ? -14.958 -6.721 22.365 1.00 63.34 101 SER A C 1
ATOM 813 O O . SER A 1 101 ? -15.421 -5.665 22.808 1.00 63.34 101 SER A O 1
ATOM 815 N N . TRP A 1 102 ? -14.920 -7.835 23.107 1.00 64.75 102 TRP A N 1
ATOM 816 C CA . TRP A 1 102 ? -15.360 -7.903 24.494 1.00 64.75 102 TRP A CA 1
ATOM 817 C C . TRP A 1 102 ? -14.594 -6.948 25.414 1.00 64.75 102 TRP A C 1
ATOM 819 O O . TRP A 1 102 ? -15.220 -6.414 26.320 1.00 64.75 102 TRP A O 1
ATOM 829 N N . ASN A 1 103 ? -13.313 -6.643 25.175 1.00 74.06 103 ASN A N 1
ATOM 830 C CA . ASN A 1 103 ? -12.556 -5.686 25.996 1.00 74.06 103 ASN A CA 1
ATOM 831 C C . ASN A 1 103 ? -13.203 -4.301 25.954 1.00 74.06 103 ASN A C 1
ATOM 833 O O . ASN A 1 103 ? -13.527 -3.722 26.989 1.00 74.06 103 ASN A O 1
ATOM 837 N N . THR A 1 104 ? -13.464 -3.805 24.746 1.00 75.31 104 THR A N 1
ATOM 838 C CA . THR A 1 104 ? -14.096 -2.501 24.532 1.00 75.31 104 THR A CA 1
ATOM 839 C C . THR A 1 104 ? -15.521 -2.494 25.083 1.00 75.31 104 THR A C 1
ATOM 841 O O . THR A 1 104 ? -15.919 -1.557 25.774 1.00 75.31 104 THR A O 1
ATOM 844 N N . THR A 1 105 ? -16.276 -3.570 24.850 1.00 82.19 105 THR A N 1
ATOM 845 C CA . THR A 1 105 ? -17.664 -3.689 25.322 1.00 82.19 105 THR A CA 1
ATOM 846 C C . THR A 1 105 ? -17.739 -3.739 26.853 1.00 82.19 105 THR A C 1
ATOM 848 O O . THR A 1 105 ? -18.536 -3.020 27.456 1.00 82.19 105 THR A O 1
ATOM 851 N N . LEU A 1 106 ? -16.870 -4.521 27.503 1.00 86.50 106 LEU A N 1
ATOM 852 C CA . LEU A 1 106 ? -16.774 -4.595 28.962 1.00 86.50 106 LEU A CA 1
ATOM 853 C C . LEU A 1 106 ? -16.329 -3.261 29.560 1.00 86.50 106 LEU A C 1
ATOM 855 O O . LEU A 1 106 ? -16.925 -2.825 30.541 1.00 86.50 106 LEU A O 1
ATOM 859 N N . SER A 1 107 ? -15.341 -2.577 28.975 1.00 85.06 107 SER A N 1
ATOM 860 C CA . SER A 1 107 ? -14.910 -1.261 29.462 1.00 85.06 107 SER A CA 1
ATOM 861 C C . SER A 1 107 ? -16.045 -0.234 29.435 1.00 85.06 107 SER A C 1
ATOM 863 O O . SER A 1 107 ? -16.225 0.500 30.409 1.00 85.06 107 SER A O 1
ATOM 865 N N . VAL A 1 108 ? -16.855 -0.214 28.371 1.00 88.88 108 VAL A N 1
ATOM 866 C CA . VAL A 1 108 ? -18.014 0.688 28.261 1.00 88.88 108 VAL A CA 1
ATOM 867 C C . VAL A 1 108 ? -19.096 0.337 29.286 1.00 88.88 108 VAL A C 1
ATOM 869 O O . VAL A 1 108 ? -19.587 1.222 29.991 1.00 88.88 108 VAL A O 1
ATOM 872 N N . VAL A 1 109 ? -19.445 -0.947 29.421 1.00 93.50 109 VAL A N 1
ATOM 873 C CA . VAL A 1 109 ? -20.463 -1.408 30.382 1.00 93.50 109 VAL A CA 1
ATOM 874 C C . VAL A 1 109 ? -20.032 -1.128 31.825 1.00 93.50 109 VAL A C 1
ATOM 876 O O . VAL A 1 109 ? -20.829 -0.629 32.623 1.00 93.50 109 VAL A O 1
ATOM 879 N N . MET A 1 110 ? -18.765 -1.378 32.160 1.00 92.19 110 MET A N 1
ATOM 880 C CA . MET A 1 110 ? -18.218 -1.088 33.486 1.00 92.19 110 MET A CA 1
ATOM 881 C C . MET A 1 110 ? -18.203 0.415 33.778 1.00 92.19 110 MET A C 1
ATOM 883 O O . MET A 1 110 ? -18.578 0.822 34.878 1.00 92.19 110 MET A O 1
ATOM 887 N N . GLY A 1 111 ? -17.853 1.251 32.793 1.00 93.44 111 GLY A N 1
ATOM 888 C CA . GLY A 1 111 ? -17.935 2.708 32.921 1.00 93.44 111 GLY A CA 1
ATOM 889 C C . GLY A 1 111 ? -19.361 3.198 33.205 1.00 93.44 111 GLY A C 1
ATOM 890 O O . GLY A 1 111 ? -19.570 4.002 34.115 1.00 93.44 111 GLY A O 1
ATOM 891 N N . MET A 1 112 ? -20.351 2.655 32.489 1.00 95.19 112 MET A N 1
ATOM 892 C CA . MET A 1 112 ? -21.775 2.962 32.693 1.00 95.19 112 MET A CA 1
ATOM 893 C C . MET A 1 112 ? -22.260 2.561 34.094 1.00 95.19 112 MET A C 1
ATOM 895 O O . MET A 1 112 ? -22.934 3.348 34.759 1.00 95.19 112 MET A O 1
ATOM 899 N N . LEU A 1 113 ? -21.883 1.372 34.576 1.00 96.00 113 LEU A N 1
ATOM 900 C CA . LEU A 1 113 ? -22.230 0.896 35.921 1.00 96.00 113 LEU A CA 1
ATOM 901 C C . LEU A 1 113 ? -21.642 1.786 37.021 1.00 96.00 113 LEU A C 1
ATOM 903 O O . LEU A 1 113 ? -22.356 2.157 37.954 1.00 96.00 113 LEU A O 1
ATOM 907 N N . VAL A 1 114 ? -20.367 2.167 36.905 1.00 96.31 114 VAL A N 1
ATOM 908 C CA . VAL A 1 114 ? -19.704 3.050 37.878 1.00 96.31 114 VAL A CA 1
ATOM 909 C C . VAL A 1 114 ? -20.378 4.422 37.919 1.00 96.31 114 VAL A C 1
ATOM 911 O O . VAL A 1 114 ? -20.650 4.936 39.007 1.00 96.31 114 VAL A O 1
ATOM 914 N N . ALA A 1 115 ? -20.711 4.994 36.759 1.00 95.88 115 ALA A N 1
ATOM 915 C CA . ALA A 1 115 ? -21.435 6.262 36.686 1.00 95.88 115 ALA A CA 1
ATOM 916 C C . ALA A 1 115 ? -22.822 6.169 37.347 1.00 95.88 115 ALA A C 1
ATOM 918 O O . ALA A 1 115 ? -23.216 7.065 38.097 1.00 95.88 115 ALA A O 1
ATOM 919 N N . LEU A 1 116 ? -23.540 5.065 37.125 1.00 96.88 116 LEU A N 1
ATOM 920 C CA . LEU A 1 116 ? -24.874 4.840 37.679 1.00 96.88 116 LEU A CA 1
ATOM 921 C C . LEU A 1 116 ? -24.841 4.659 39.205 1.00 96.88 116 LEU A C 1
ATOM 923 O O . LEU A 1 116 ? -25.650 5.260 39.913 1.00 96.88 116 LEU A O 1
ATOM 927 N N . ILE A 1 117 ? -23.863 3.915 39.730 1.00 96.62 117 ILE A N 1
ATOM 928 C CA . ILE A 1 117 ? -23.629 3.789 41.179 1.00 96.62 117 ILE A CA 1
ATOM 929 C C . ILE A 1 117 ? -23.275 5.153 41.781 1.00 96.62 117 ILE A C 1
ATOM 931 O O . ILE A 1 117 ? -23.850 5.538 42.801 1.00 96.62 117 ILE A O 1
ATOM 935 N N . GLY A 1 118 ? -22.382 5.912 41.139 1.00 96.31 118 GLY A N 1
ATOM 936 C CA . GLY A 1 118 ? -22.022 7.263 41.574 1.00 96.31 118 GLY A CA 1
ATOM 937 C C . GLY A 1 118 ? -23.234 8.196 41.654 1.00 96.31 118 GLY A C 1
ATOM 938 O O . GLY A 1 118 ? -23.403 8.908 42.646 1.00 96.31 118 GLY A O 1
ATOM 939 N N . LEU A 1 119 ? -24.126 8.135 40.660 1.00 95.88 119 LEU A N 1
ATOM 940 C CA . LEU A 1 119 ? -25.376 8.896 40.646 1.00 95.88 119 LEU A CA 1
ATOM 941 C C . LEU A 1 119 ? -26.312 8.486 41.793 1.00 95.88 119 LEU A C 1
ATOM 943 O O . LEU A 1 119 ? -26.846 9.353 42.485 1.00 95.88 119 LEU A O 1
ATOM 947 N N . LEU A 1 120 ? -26.494 7.183 42.029 1.00 95.94 120 LEU A N 1
ATOM 948 C CA . LEU A 1 120 ? -27.339 6.680 43.118 1.00 95.94 120 LEU A CA 1
ATOM 949 C C . LEU A 1 120 ? -26.810 7.102 44.494 1.00 95.94 120 LEU A C 1
ATOM 951 O O . LEU A 1 120 ? -27.587 7.561 45.334 1.00 95.94 120 LEU A O 1
ATOM 955 N N . VAL A 1 121 ? -25.495 7.014 44.714 1.00 95.69 121 VAL A N 1
ATOM 956 C CA . VAL A 1 121 ? -24.850 7.469 45.957 1.00 95.69 121 VAL A CA 1
ATOM 957 C C . VAL A 1 121 ? -25.034 8.974 46.147 1.00 95.69 121 VAL A C 1
ATOM 959 O O . VAL A 1 121 ? -25.379 9.414 47.246 1.00 95.69 121 VAL A O 1
ATOM 962 N N . LEU A 1 122 ? -24.868 9.771 45.086 1.00 95.06 122 LEU A N 1
ATOM 963 C CA . LEU A 1 122 ? -25.095 11.216 45.129 1.00 95.06 122 LEU A CA 1
ATOM 964 C C . LEU A 1 122 ? 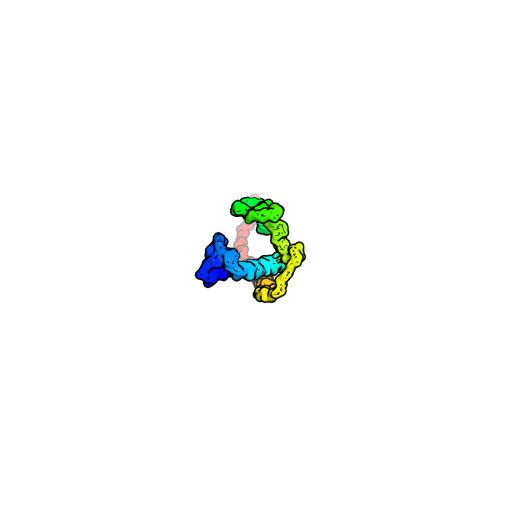-26.549 11.539 45.503 1.00 95.06 122 LEU A C 1
ATOM 966 O O . LEU A 1 122 ? -26.791 12.362 46.387 1.00 95.06 122 LEU A O 1
ATOM 970 N N . LEU A 1 123 ? -27.520 10.875 44.872 1.00 94.94 123 LEU A N 1
ATOM 971 C CA . LEU A 1 123 ? -28.942 11.062 45.166 1.00 94.94 123 LEU A CA 1
ATOM 972 C C . LEU A 1 123 ? -29.279 10.664 46.607 1.00 94.94 123 LEU A C 1
ATOM 974 O O . LEU A 1 123 ? -29.944 11.434 47.302 1.00 94.94 123 LEU A O 1
ATOM 978 N N . ALA A 1 124 ? -28.775 9.524 47.084 1.00 93.31 124 ALA A N 1
ATOM 979 C CA . ALA A 1 124 ? -28.955 9.082 48.465 1.00 93.31 124 ALA A CA 1
ATOM 980 C C . ALA A 1 124 ? -28.340 10.078 49.462 1.00 93.31 124 ALA A C 1
ATOM 982 O O . ALA A 1 124 ? -28.972 10.439 50.455 1.00 93.31 124 ALA A O 1
ATOM 983 N N . PHE A 1 125 ? -27.146 10.601 49.174 1.00 92.12 125 PHE A N 1
ATOM 984 C CA . PHE A 1 125 ? -26.496 11.620 49.997 1.00 92.12 125 PHE A CA 1
ATOM 985 C C . PHE A 1 125 ? -27.284 12.937 50.031 1.00 92.12 125 PHE A C 1
ATOM 987 O O . PHE A 1 125 ? -27.434 13.556 51.090 1.00 92.12 125 PHE A O 1
ATOM 994 N N . LEU A 1 126 ? -27.829 13.369 48.892 1.00 91.69 126 LEU A N 1
ATOM 995 C CA . LEU A 1 126 ? -28.676 14.559 48.816 1.00 91.69 126 LEU A CA 1
ATOM 996 C C . LEU A 1 126 ? -30.000 14.362 49.564 1.00 91.69 126 LEU A C 1
ATOM 998 O O . LEU A 1 126 ? -30.415 15.267 50.292 1.00 91.69 126 LEU A O 1
ATOM 1002 N N . GLN A 1 127 ? -30.638 13.194 49.444 1.00 89.75 127 GLN A N 1
ATOM 1003 C CA . GLN A 1 127 ? -31.832 12.846 50.223 1.00 89.75 127 GLN A CA 1
ATOM 1004 C C . GLN A 1 127 ? -31.534 12.814 51.724 1.00 89.75 127 GLN A C 1
ATOM 1006 O O . GLN A 1 127 ? -32.267 13.415 52.508 1.00 89.75 127 GLN A O 1
ATOM 1011 N N . TYR A 1 128 ? -30.417 12.208 52.124 1.00 87.50 128 TYR A N 1
ATOM 1012 C CA . TYR A 1 128 ? -29.959 12.173 53.508 1.00 87.50 128 TYR A CA 1
ATOM 1013 C C . TYR A 1 128 ? -29.731 13.573 54.083 1.00 87.50 128 TYR A C 1
ATOM 1015 O O . TYR A 1 128 ? -30.182 13.890 55.186 1.00 87.50 128 TYR A O 1
ATOM 1023 N N . ARG A 1 129 ? -29.077 14.451 53.310 1.00 86.00 129 ARG A N 1
ATOM 1024 C CA . ARG A 1 129 ? -28.903 15.861 53.677 1.00 86.00 129 ARG A CA 1
ATOM 1025 C C . ARG A 1 129 ? -30.235 16.595 53.785 1.00 86.00 129 ARG A C 1
ATOM 1027 O O . ARG A 1 129 ? -30.384 17.397 54.703 1.00 86.00 129 ARG A O 1
ATOM 1034 N N . ARG A 1 130 ? -31.194 16.348 52.884 1.00 83.62 130 ARG A N 1
ATOM 1035 C CA . ARG A 1 130 ? -32.544 16.936 52.970 1.00 83.62 130 ARG A CA 1
ATOM 1036 C C . ARG A 1 130 ? -33.276 16.479 54.232 1.00 83.62 130 ARG A C 1
ATOM 1038 O O . ARG A 1 130 ? -33.808 17.327 54.935 1.00 83.62 130 ARG A O 1
ATOM 1045 N N . LEU A 1 131 ? -33.235 15.185 54.552 1.00 79.75 131 LEU A N 1
ATOM 1046 C CA . LEU A 1 131 ? -33.863 14.620 55.753 1.00 79.75 131 LEU A CA 1
ATOM 1047 C C . LEU A 1 131 ? -33.259 15.199 57.040 1.00 79.75 131 LEU A C 1
ATOM 1049 O O . LEU A 1 131 ? -33.992 15.606 57.934 1.00 79.75 131 LEU A O 1
ATOM 1053 N N . ARG A 1 132 ? -31.927 15.326 57.117 1.00 70.19 132 ARG A N 1
ATOM 1054 C CA . ARG A 1 132 ? -31.261 15.949 58.276 1.00 70.19 132 ARG A CA 1
ATOM 1055 C C . ARG A 1 132 ? -31.479 17.461 58.388 1.00 70.19 132 ARG A C 1
ATOM 1057 O O . ARG A 1 132 ? -31.377 17.995 59.485 1.00 70.19 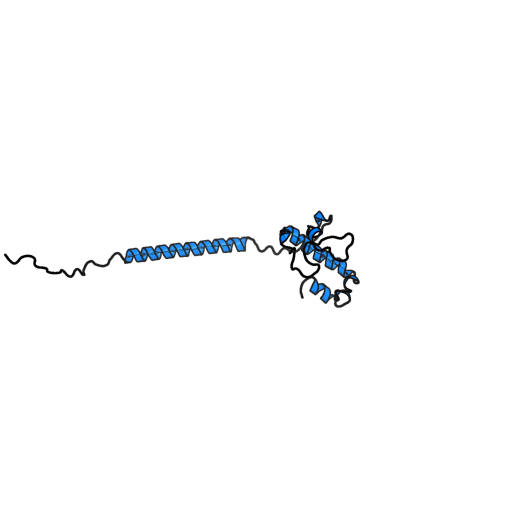132 ARG A O 1
ATOM 1064 N N . LYS A 1 133 ? -31.787 18.160 57.290 1.00 63.91 133 LYS A N 1
ATOM 1065 C CA . LYS A 1 133 ? -32.187 19.581 57.324 1.00 63.91 133 LYS A CA 1
ATOM 1066 C C . LYS A 1 133 ? -33.602 19.792 57.884 1.00 63.91 133 LYS A C 1
ATOM 1068 O O . LYS A 1 133 ? -33.997 20.933 58.091 1.00 63.91 133 LYS A O 1
ATOM 1073 N N . GLY A 1 134 ? -34.343 18.718 58.148 1.00 59.47 134 GLY A N 1
ATOM 1074 C CA . GLY A 1 134 ? -35.711 18.744 58.648 1.00 59.47 134 GLY A CA 1
ATOM 1075 C C . GLY A 1 134 ? -35.867 18.733 60.166 1.00 59.47 134 GLY A C 1
ATOM 1076 O O . GLY A 1 134 ? -36.863 18.196 60.605 1.00 59.47 134 GLY A O 1
ATOM 1077 N N . TYR A 1 135 ? -34.947 19.283 60.965 1.00 56.97 135 TYR A N 1
ATOM 1078 C CA . TYR A 1 135 ? -35.204 19.600 62.383 1.00 56.97 135 TYR A CA 1
ATOM 1079 C C . TYR A 1 135 ? -34.325 20.777 62.831 1.00 56.97 135 TYR A C 1
ATOM 1081 O O . TYR A 1 135 ? -33.390 20.613 63.610 1.00 56.97 135 TYR A O 1
ATOM 1089 N N . ALA A 1 136 ? -34.604 21.980 62.325 1.00 51.47 136 ALA A N 1
ATOM 1090 C CA . ALA A 1 136 ? -34.270 23.183 63.082 1.00 51.47 136 ALA A CA 1
ATOM 1091 C C . ALA A 1 136 ? -35.389 23.355 64.127 1.00 51.47 136 ALA A C 1
ATOM 1093 O O . ALA A 1 136 ? -36.536 23.568 63.722 1.00 51.47 136 ALA A O 1
ATOM 1094 N N . PRO A 1 137 ? -35.133 23.181 65.437 1.00 54.31 137 PRO A N 1
ATOM 1095 C CA . PRO A 1 137 ? -36.163 23.413 66.440 1.00 54.31 137 PRO A CA 1
ATOM 1096 C C . PRO A 1 137 ? -36.617 24.873 66.337 1.00 54.31 137 PRO A C 1
ATOM 1098 O O . PRO A 1 137 ? -35.793 25.784 66.347 1.00 54.31 137 PRO A O 1
ATOM 1101 N N . LEU A 1 138 ? -37.929 25.094 66.227 1.00 55.47 138 LEU A N 1
ATOM 1102 C CA . LEU A 1 138 ? -38.582 26.412 66.231 1.00 55.47 138 LEU A CA 1
ATOM 1103 C C . LEU A 1 138 ? -38.505 27.069 67.626 1.00 55.47 138 LEU A C 1
ATOM 1105 O O . LEU A 1 138 ? -39.520 27.476 68.180 1.00 55.47 138 LEU A O 1
ATOM 1109 N N . MET A 1 139 ? -37.319 27.120 68.236 1.00 54.31 139 MET A N 1
ATOM 1110 C CA . MET A 1 139 ? -37.115 27.612 69.603 1.00 54.31 139 MET A CA 1
ATOM 1111 C C . MET A 1 139 ? -36.286 28.901 69.662 1.00 54.31 139 MET A C 1
ATOM 1113 O O . MET A 1 139 ? -35.781 29.264 70.715 1.00 54.31 139 MET A O 1
ATOM 1117 N N . GLU A 1 140 ? -36.188 29.627 68.548 1.00 55.16 140 GLU A N 1
ATOM 1118 C CA . GLU A 1 140 ? -35.698 31.010 68.531 1.00 55.16 140 GLU A CA 1
ATOM 1119 C C . GLU A 1 140 ? -36.779 31.960 68.005 1.00 55.16 140 GLU A C 1
ATOM 1121 O O . GLU A 1 140 ? -36.575 32.754 67.091 1.00 55.16 140 GLU A O 1
ATOM 1126 N N . THR A 1 141 ? -37.980 31.896 68.581 1.00 54.44 141 THR A N 1
ATOM 1127 C CA . THR A 1 141 ? -38.910 33.023 68.488 1.00 54.44 141 THR A CA 1
ATOM 1128 C C . THR A 1 141 ? -38.593 33.988 69.625 1.00 54.44 141 THR A C 1
ATOM 1130 O O . THR A 1 141 ? -39.082 33.825 70.743 1.00 54.44 141 THR A O 1
ATOM 1133 N N . HIS A 1 142 ? -37.783 35.011 69.355 1.00 59.75 142 HIS A N 1
ATOM 1134 C CA . HIS A 1 142 ? -37.785 36.209 70.192 1.00 59.75 142 HIS A CA 1
ATOM 1135 C C . HIS A 1 142 ? -39.180 36.846 70.082 1.00 59.75 142 HIS A C 1
ATOM 1137 O O . HIS A 1 142 ? -39.498 37.506 69.093 1.00 59.75 142 HIS A 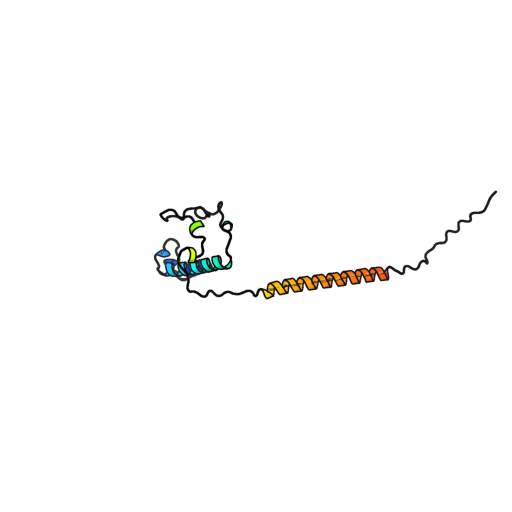O 1
ATOM 1143 N N . LEU A 1 143 ? -40.039 36.605 71.076 1.00 57.62 143 LEU A N 1
ATOM 1144 C CA . LEU A 1 143 ? -41.341 37.259 71.187 1.00 57.62 143 LEU A CA 1
ATOM 1145 C C . LEU A 1 143 ? -41.116 38.766 71.355 1.00 57.62 143 LEU A C 1
ATOM 1147 O O . LEU A 1 143 ? -40.731 39.244 72.421 1.00 57.62 143 LEU A O 1
ATOM 1151 N N . SER A 1 144 ? -41.337 39.518 70.278 1.00 58.09 144 SER A N 1
ATOM 1152 C CA . SER A 1 144 ? -41.379 40.976 70.317 1.00 58.09 144 SER A CA 1
ATOM 1153 C C . SER A 1 144 ? -42.640 41.402 71.067 1.00 58.09 144 SER A C 1
ATOM 1155 O O . SER A 1 144 ? -43.755 41.273 70.565 1.00 58.09 144 SER A O 1
ATOM 1157 N N . ASN A 1 145 ? -42.469 41.880 72.298 1.00 59.72 145 ASN A N 1
ATOM 1158 C CA . ASN A 1 145 ? -43.557 42.368 73.136 1.00 59.72 145 ASN A CA 1
ATOM 1159 C C . ASN A 1 145 ? -43.935 43.795 72.703 1.00 59.72 145 ASN A C 1
ATOM 1161 O O . ASN A 1 145 ? -43.518 44.776 73.318 1.00 59.72 145 ASN A O 1
ATOM 1165 N N . LYS A 1 146 ? -44.678 43.932 71.599 1.00 56.09 146 LYS A N 1
ATOM 1166 C CA . LYS A 1 146 ? -45.350 45.197 71.278 1.00 56.09 146 LYS A CA 1
ATOM 1167 C C . LYS A 1 146 ? -46.719 45.221 71.950 1.00 56.09 146 LYS A C 1
ATOM 1169 O O . LYS A 1 146 ? -47.673 44.615 71.469 1.00 56.09 146 LYS A O 1
ATOM 1174 N N . ARG A 1 147 ? -46.795 45.951 73.064 1.00 53.00 147 ARG A N 1
ATOM 1175 C CA . ARG A 1 147 ? -48.042 46.373 73.710 1.00 53.00 147 ARG A CA 1
ATOM 1176 C C . ARG A 1 147 ? -48.767 47.351 72.779 1.00 53.00 147 ARG A C 1
ATOM 1178 O O . ARG A 1 147 ? -48.301 48.466 72.582 1.00 53.00 147 ARG A O 1
ATOM 1185 N N . TYR A 1 148 ? -49.886 46.923 72.203 1.00 60.34 148 TYR A N 1
ATOM 1186 C CA . TYR A 1 148 ? -50.821 47.780 71.472 1.00 60.34 148 TYR A CA 1
ATOM 1187 C C . TYR A 1 148 ? -52.079 47.967 72.316 1.00 60.34 148 TYR A C 1
ATOM 1189 O O . TYR A 1 148 ? -53.051 47.265 72.088 1.00 60.34 148 TYR A O 1
ATOM 1197 N N . THR A 1 149 ? -52.026 48.862 73.301 1.00 56.88 149 THR A N 1
ATOM 1198 C CA . THR A 1 149 ? -53.179 49.558 73.906 1.00 56.88 149 THR A CA 1
ATOM 1199 C C . THR A 1 149 ? -52.630 50.475 74.993 1.00 56.88 149 THR A C 1
ATOM 1201 O O . THR A 1 149 ? -52.306 49.957 76.053 1.00 56.88 149 THR A O 1
ATOM 1204 N N . GLU A 1 150 ? -52.450 51.757 74.675 1.00 47.94 150 GLU A N 1
ATOM 1205 C CA . GLU A 1 150 ? -52.646 53.017 75.436 1.00 47.94 150 GLU A CA 1
ATOM 1206 C C . GLU A 1 150 ? -52.324 54.096 74.363 1.00 47.94 150 GLU A C 1
ATOM 1208 O O . GLU A 1 150 ? -51.361 53.925 73.621 1.00 47.94 150 GLU A O 1
ATOM 1213 N N . GLU A 1 151 ? -53.105 55.125 74.045 1.00 43.91 151 GLU A N 1
ATOM 1214 C CA . GLU A 1 151 ? -54.012 55.966 74.821 1.00 43.91 151 GLU A CA 1
ATOM 1215 C C . GLU A 1 151 ? -55.143 56.508 73.918 1.00 43.91 151 GLU A C 1
ATOM 1217 O O . GLU A 1 151 ? -55.041 56.507 72.686 1.00 43.91 151 GLU A O 1
ATOM 1222 N N . ALA A 1 152 ? -56.223 56.928 74.579 1.00 44.44 152 ALA A N 1
ATOM 1223 C CA . ALA A 1 152 ? -57.298 57.768 74.062 1.00 44.44 152 ALA A CA 1
ATOM 1224 C C . ALA A 1 152 ? -56.889 59.249 74.051 1.00 44.44 152 ALA A C 1
ATOM 1226 O O . ALA A 1 152 ? -56.010 59.613 74.862 1.00 44.44 152 ALA A O 1
#

pLDDT: mean 88.04, std 15.3, range [43.91, 98.5]

Organism: Rousettus aegyptiacus (NCBI:txid9407)

InterPro domains:
  IPR002227 Tyrosinase copper-binding domain [PF00264] (3-43)
  IPR002227 Tyrosinase copper-binding domain [PR00092] (3-14)
  IPR002227 Tyrosinase copper-binding domain [PR00092] (23-41)
  IPR002227 Tyrosinase copper-binding domain [PS00498] (24-35)
  IPR008922 Di-copper centre-containing domain superfamily [G3DSA:1.10.1280.10] (1-104)
  IPR008922 Di-copper centre-containing domain superfamily [SSF48056] (2-90)
  IPR050316 Tyrosinase and Hemocyanin [PTHR11474] (3-100)

Secondary structure (DSSP, 8-state):
--HHHHHHHHT-SGGGSTTTGGGSTHHHHHHHHHHHHHHHHHHHH---GGGS-SSSSSTT-STTSB-TT-SS--BSGGGSS-GGGGT-------------HHHHHHHHHHHHHHHHHHHHHHHHHHHHHHHHTS---S--------------